Protein AF-I4C3R1-F1 (afdb_monomer)

Mean predicted aligned error: 8.23 Å

Organism: Desulfomonile tiedjei (strain ATCC 49306 / DSM 6799 / DCB-1) (NCBI:txid706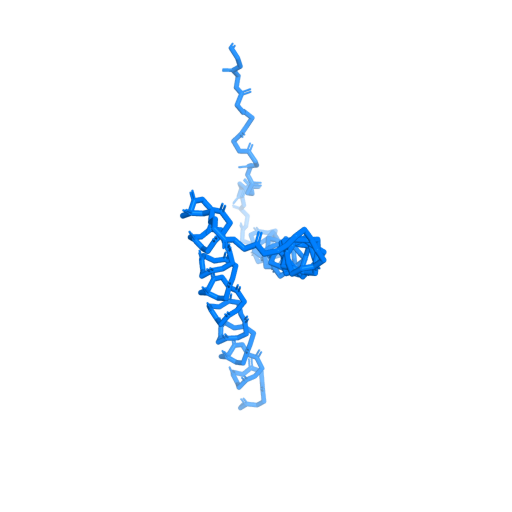587)

InterPro domains:
  IPR003761 Exonuclease VII, small subunit [MF_00337] (13-73)
  IPR003761 Exonuclease VII, small subunit [PF02609] (14-64)
  IPR003761 Exonuclease VII, small subunit [PIRSF006488] (5-71)
  IPR003761 Exonuclease VII, small subunit [PTHR34137] (6-70)
  IPR003761 Exonuclease VII, small subunit [TIGR01280] (13-68)
  IPR037004 Exonuclease VII, small subunit superfamily [G3DSA:1.10.287.1040] (8-77)
  IPR037004 Exonuclease VII, small subunit superfamily [SSF116842] (11-70)

pLDDT: mean 83.45, std 16.86, range [44.22, 98.31]

Nearest PDB structures (foldseek):
  2y3b-assembly1_A-2  TM=7.382E-01  e=2.230E+00  Cupriavidus metallidurans CH34
  6h7w-assembly1_M  TM=7.075E-01  e=3.548E+00  Thermochaetoides thermophila DSM 1495
  5ng5-assembly1_B  TM=6.035E-01  e=5.646E+00  Escherichia coli

Solvent-accessible surface area (backbone atoms only — not comparable to full-atom values): 4836 Å² total; per-residue (Å²): 114,70,80,56,55,61,50,53,54,55,51,53,54,45,53,54,43,51,54,51,40,52,54,42,51,52,53,61,73,73,47,96,62,57,68,71,55,50,50,52,46,49,55,50,36,54,55,40,52,52,51,50,49,52,54,49,52,57,48,50,53,54,50,45,54,55,31,70,76,45,94,67,75,80,85,69,76,81,76,82,77,128

Radius of gyration: 17.41 Å; Cα contacts (8 Å, |Δi|>4): 30; chains: 1; bounding box: 34×44×47 Å

Structure (mmCIF, N/CA/C/O backbone):
data_AF-I4C3R1-F1
#
_entry.id   AF-I4C3R1-F1
#
loop_
_atom_site.group_PDB
_atom_site.id
_atom_site.type_symbol
_atom_site.label_atom_id
_atom_site.label_alt_id
_atom_site.label_comp_id
_atom_site.label_asym_id
_atom_site.label_entity_id
_atom_site.label_seq_id
_atom_site.pdbx_PDB_ins_code
_atom_site.Cartn_x
_atom_site.Cartn_y
_atom_site.Cartn_z
_atom_site.occupancy
_atom_site.B_iso_or_equiv
_atom_site.auth_seq_id
_atom_site.auth_comp_id
_atom_site.auth_asym_id
_atom_site.auth_atom_id
_atom_site.pdbx_PDB_model_num
ATOM 1 N N . MET A 1 1 ? 5.532 -19.750 -21.029 1.00 56.84 1 MET A N 1
ATOM 2 C CA . MET A 1 1 ? 4.305 -19.830 -20.207 1.00 56.84 1 MET A CA 1
ATOM 3 C C . MET A 1 1 ? 4.528 -19.294 -18.791 1.00 56.84 1 MET A C 1
ATOM 5 O O . MET A 1 1 ? 3.852 -18.343 -18.447 1.00 56.84 1 MET A O 1
ATOM 9 N N . LYS A 1 2 ? 5.521 -19.772 -18.018 1.00 58.00 2 LYS A N 1
ATOM 10 C CA . LYS A 1 2 ? 5.774 -19.300 -16.631 1.00 58.00 2 LYS A CA 1
ATOM 11 C C . LYS A 1 2 ? 5.939 -17.774 -16.457 1.00 58.00 2 LYS A C 1
ATOM 13 O O . LYS A 1 2 ? 5.286 -17.190 -15.609 1.00 58.00 2 LYS A O 1
ATOM 18 N N . LYS A 1 3 ? 6.715 -17.116 -17.328 1.00 56.59 3 LYS A N 1
ATOM 19 C CA . LYS A 1 3 ? 6.990 -15.661 -17.261 1.00 56.59 3 LYS A CA 1
ATOM 20 C C . LYS A 1 3 ? 5.765 -14.757 -17.516 1.00 56.59 3 LYS A C 1
ATOM 22 O O . LYS A 1 3 ? 5.825 -13.565 -17.231 1.00 56.59 3 LYS A O 1
ATOM 27 N N . THR A 1 4 ? 4.690 -15.292 -18.102 1.00 51.28 4 THR A N 1
ATOM 28 C CA . THR A 1 4 ? 3.436 -14.548 -18.325 1.00 51.28 4 THR A CA 1
ATOM 29 C C . THR A 1 4 ? 2.567 -14.575 -17.067 1.00 51.28 4 THR A C 1
ATOM 31 O O . THR A 1 4 ? 2.091 -13.527 -16.658 1.00 51.28 4 THR A O 1
ATOM 34 N N . MET A 1 5 ? 2.478 -15.733 -16.403 1.00 59.66 5 MET A N 1
ATOM 35 C CA . MET A 1 5 ? 1.705 -15.913 -15.166 1.00 59.66 5 MET A CA 1
ATOM 36 C C . MET A 1 5 ? 2.278 -15.090 -13.999 1.00 59.66 5 MET A C 1
ATOM 38 O O . MET A 1 5 ? 1.531 -14.415 -13.308 1.00 59.66 5 MET A O 1
ATOM 42 N N . GLU A 1 6 ? 3.610 -15.043 -13.850 1.00 62.06 6 GLU A N 1
ATOM 43 C CA . GLU A 1 6 ? 4.276 -14.204 -12.831 1.00 62.06 6 GLU A CA 1
ATOM 44 C C . GLU A 1 6 ? 4.059 -12.693 -13.052 1.00 62.06 6 GLU A C 1
ATOM 46 O O . GLU A 1 6 ? 4.202 -11.905 -12.125 1.00 62.06 6 GLU A O 1
ATOM 51 N N . ARG A 1 7 ? 3.754 -12.250 -14.282 1.00 65.38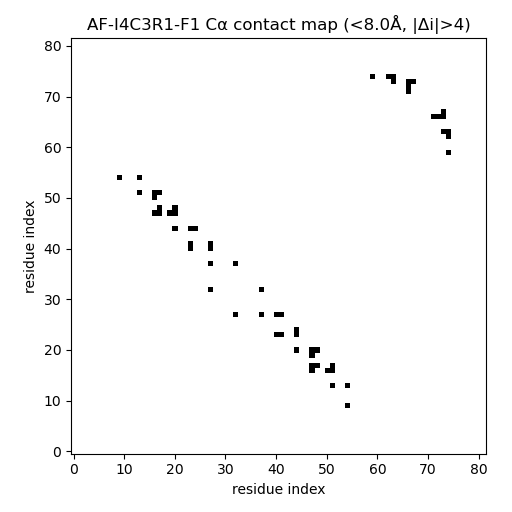 7 ARG A N 1
ATOM 5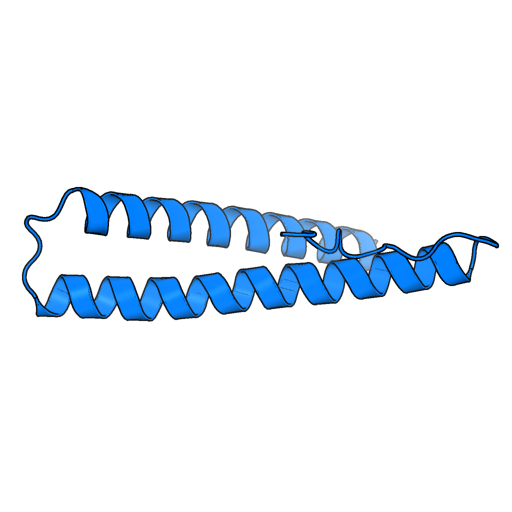2 C CA . ARG A 1 7 ? 3.477 -10.828 -14.559 1.00 65.38 7 ARG A CA 1
ATOM 53 C C . ARG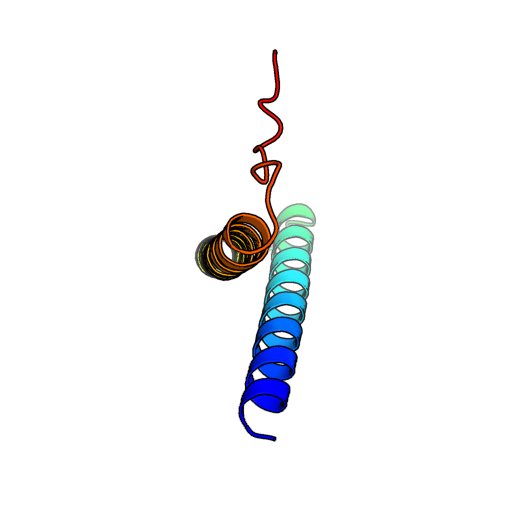 A 1 7 ? 2.050 -10.445 -14.194 1.00 65.38 7 ARG A C 1
ATOM 55 O O . ARG A 1 7 ? 1.869 -9.354 -13.672 1.00 65.38 7 ARG A O 1
ATOM 62 N N . GLU A 1 8 ? 1.087 -11.315 -14.484 1.00 64.75 8 GLU A N 1
ATOM 63 C CA . GLU A 1 8 ? -0.321 -11.112 -14.121 1.00 64.75 8 GLU A CA 1
ATOM 64 C C . GLU A 1 8 ? -0.484 -11.094 -12.594 1.00 64.75 8 GLU A C 1
ATOM 66 O O . GLU A 1 8 ? -1.089 -10.168 -12.066 1.00 64.75 8 GLU A O 1
ATOM 71 N N . GLU A 1 9 ? 0.188 -12.003 -11.880 1.00 70.50 9 GLU A N 1
ATOM 72 C CA . GLU A 1 9 ? 0.166 -12.070 -10.409 1.00 70.50 9 GLU A CA 1
ATOM 73 C C . GLU A 1 9 ? 0.723 -10.800 -9.733 1.00 70.50 9 GLU A C 1
ATOM 75 O O . GLU A 1 9 ? 0.180 -10.329 -8.737 1.00 70.50 9 GLU A O 1
ATOM 80 N N . VAL A 1 10 ? 1.787 -10.196 -10.281 1.00 75.81 10 VAL A N 1
ATOM 81 C CA . VAL A 1 10 ? 2.352 -8.940 -9.746 1.00 75.81 10 VAL A CA 1
ATOM 82 C C . VAL A 1 10 ? 1.408 -7.755 -9.968 1.00 75.81 10 VAL A C 1
ATOM 84 O O . VAL A 1 10 ? 1.334 -6.873 -9.112 1.00 75.81 10 VAL A O 1
ATOM 87 N N . THR A 1 11 ? 0.693 -7.716 -11.097 1.00 72.81 11 THR A N 1
ATOM 88 C CA . THR A 1 11 ? -0.292 -6.660 -11.382 1.00 72.81 11 THR A CA 1
ATOM 89 C C . THR A 1 11 ? -1.512 -6.785 -10.475 1.00 72.81 11 THR A C 1
ATOM 91 O O . THR A 1 11 ? -1.877 -5.803 -9.837 1.00 72.81 11 THR A O 1
ATOM 94 N N . GLU A 1 12 ? -2.064 -7.992 -10.325 1.00 75.56 12 GLU A N 1
ATOM 95 C CA . GLU A 1 12 ? -3.161 -8.255 -9.383 1.00 75.56 12 GLU A CA 1
ATOM 96 C C . GLU A 1 12 ? -2.760 -7.888 -7.944 1.00 75.56 12 GLU A C 1
ATOM 98 O O . GLU A 1 12 ? -3.489 -7.178 -7.255 1.00 75.56 12 GLU A O 1
ATOM 103 N N . ASN A 1 13 ? -1.542 -8.244 -7.511 1.00 89.62 13 ASN A N 1
ATOM 104 C CA . ASN A 1 13 ? -1.056 -7.883 -6.177 1.00 89.62 13 ASN A CA 1
ATOM 105 C C . ASN A 1 13 ? -0.948 -6.361 -5.965 1.00 89.62 13 ASN A C 1
ATOM 107 O O . ASN A 1 13 ? -1.190 -5.871 -4.861 1.00 89.62 13 ASN A O 1
ATOM 111 N N . PHE A 1 14 ? -0.565 -5.600 -6.994 1.00 94.00 14 PHE A N 1
ATOM 112 C CA . PHE A 1 14 ? -0.505 -4.140 -6.909 1.00 94.00 14 PHE A CA 1
ATOM 113 C C . PHE A 1 14 ? -1.896 -3.522 -6.766 1.00 94.00 14 PHE A C 1
ATOM 115 O O . PHE A 1 14 ? -2.096 -2.688 -5.880 1.00 94.00 14 PHE A O 1
ATOM 122 N N . ASP A 1 15 ? -2.840 -3.938 -7.609 1.00 93.88 15 ASP A N 1
ATOM 123 C CA . ASP A 1 15 ? -4.201 -3.402 -7.612 1.00 93.88 15 ASP A CA 1
ATOM 124 C C . ASP A 1 15 ? -4.920 -3.705 -6.288 1.00 93.88 15 ASP A C 1
ATOM 126 O O . ASP A 1 15 ? -5.496 -2.793 -5.687 1.00 93.88 15 ASP A O 1
ATOM 130 N N . ASP A 1 16 ? -4.767 -4.923 -5.757 1.00 96.25 16 ASP A N 1
ATOM 131 C CA . ASP A 1 16 ? -5.304 -5.322 -4.450 1.00 96.25 16 ASP A CA 1
ATOM 132 C C . ASP A 1 16 ? -4.734 -4.467 -3.304 1.00 96.25 16 ASP A C 1
ATOM 134 O O . ASP A 1 16 ? -5.462 -3.972 -2.433 1.00 96.25 16 ASP A O 1
ATOM 138 N N . ASN A 1 17 ? -3.411 -4.260 -3.293 1.00 96.06 17 ASN A N 1
ATOM 139 C CA . ASN A 1 17 ? -2.754 -3.411 -2.299 1.00 96.06 17 ASN A CA 1
ATOM 140 C C . ASN A 1 17 ? -3.247 -1.958 -2.406 1.00 96.06 17 ASN A C 1
ATOM 142 O O . ASN A 1 17 ? -3.524 -1.319 -1.388 1.00 96.06 17 ASN A O 1
ATOM 146 N N . LEU A 1 18 ? -3.387 -1.428 -3.622 1.00 97.25 18 LEU A N 1
ATOM 147 C CA . LEU A 1 18 ? -3.842 -0.060 -3.845 1.00 97.25 18 LEU A CA 1
ATOM 148 C C . LEU A 1 18 ? -5.302 0.136 -3.419 1.00 97.25 18 LEU A C 1
ATOM 150 O O . LEU A 1 18 ? -5.623 1.146 -2.785 1.00 97.25 18 LEU A O 1
ATOM 154 N N . GLU A 1 19 ? -6.182 -0.820 -3.716 1.00 98.00 19 GLU A N 1
ATOM 155 C CA . GLU A 1 19 ? -7.574 -0.799 -3.262 1.00 98.00 19 GLU A CA 1
ATOM 156 C C . GLU A 1 19 ? -7.655 -0.845 -1.733 1.00 98.00 19 GLU A C 1
ATOM 158 O O . GLU A 1 19 ? -8.356 -0.034 -1.112 1.00 98.00 19 GLU A O 1
ATOM 163 N N . ARG A 1 20 ? -6.870 -1.722 -1.095 1.00 97.69 20 ARG A N 1
ATOM 164 C CA . ARG A 1 20 ? -6.822 -1.792 0.366 1.00 97.69 20 ARG A CA 1
ATOM 165 C C . ARG A 1 20 ? -6.329 -0.486 0.985 1.00 97.69 20 ARG A C 1
ATOM 167 O O . ARG A 1 20 ? -6.932 -0.019 1.953 1.00 97.69 20 ARG A O 1
ATOM 174 N N . LEU A 1 21 ? -5.280 0.120 0.427 1.00 98.19 21 LEU A N 1
ATOM 175 C CA . LEU A 1 21 ? -4.760 1.404 0.899 1.00 98.19 21 LEU A CA 1
ATOM 176 C C . LEU A 1 21 ? -5.817 2.508 0.801 1.00 98.19 21 LEU A C 1
ATOM 178 O O . LEU A 1 21 ? -6.003 3.253 1.761 1.00 98.19 21 LEU A O 1
ATOM 182 N N . ARG A 1 22 ? -6.556 2.580 -0.315 1.00 98.19 22 ARG A N 1
ATOM 183 C CA . ARG A 1 22 ? -7.668 3.532 -0.484 1.00 98.19 22 ARG A CA 1
ATOM 184 C C . ARG A 1 22 ? -8.743 3.339 0.582 1.00 98.19 22 ARG A C 1
ATOM 186 O O . ARG A 1 22 ? -9.148 4.312 1.206 1.00 98.19 22 ARG A O 1
ATOM 193 N N . SER A 1 23 ? -9.137 2.094 0.855 1.00 98.12 23 SER A N 1
ATOM 194 C CA . SER A 1 23 ? -10.117 1.790 1.908 1.00 98.12 23 SER A CA 1
ATOM 195 C C . SER A 1 23 ? -9.631 2.198 3.305 1.00 98.12 23 SER A C 1
ATOM 197 O O . SER A 1 23 ? -10.422 2.644 4.135 1.00 98.12 23 SER A O 1
ATOM 199 N N . ILE A 1 24 ? -8.335 2.041 3.593 1.00 98.12 24 ILE A N 1
ATOM 200 C CA . ILE A 1 24 ? -7.737 2.485 4.859 1.00 98.12 24 ILE A CA 1
ATOM 201 C C . ILE A 1 24 ? -7.805 4.008 4.979 1.00 98.12 24 ILE A C 1
ATOM 203 O O . ILE A 1 24 ? -8.252 4.506 6.011 1.00 98.12 24 ILE A O 1
ATOM 207 N N . VAL A 1 25 ? -7.390 4.732 3.935 1.00 97.94 25 VAL A N 1
ATOM 208 C CA . VAL A 1 25 ? -7.435 6.202 3.900 1.00 97.94 25 VAL A CA 1
ATOM 209 C C . VAL A 1 25 ? -8.862 6.688 4.114 1.00 97.94 25 VAL A C 1
ATOM 211 O O . VAL A 1 25 ? -9.099 7.466 5.031 1.00 97.94 25 VAL A O 1
ATOM 214 N N . GLU A 1 26 ? -9.821 6.138 3.369 1.00 97.81 26 GLU A N 1
ATOM 215 C CA . GLU A 1 26 ? -11.235 6.485 3.500 1.00 97.81 26 GLU A CA 1
ATOM 216 C C . GLU A 1 26 ? -11.734 6.297 4.943 1.00 97.81 26 GLU A C 1
ATOM 218 O O . GLU A 1 26 ? -12.366 7.189 5.507 1.00 97.81 26 GLU A O 1
ATOM 223 N N . LYS A 1 27 ? -11.413 5.170 5.591 1.00 96.94 27 LYS A N 1
ATOM 224 C CA . LYS A 1 27 ? -11.809 4.908 6.988 1.00 96.94 27 LYS A CA 1
ATOM 225 C C . LYS A 1 27 ? -11.178 5.881 7.981 1.00 96.94 27 LYS A C 1
ATOM 227 O O . LYS A 1 27 ? -11.832 6.264 8.949 1.00 96.94 27 LYS A O 1
ATOM 232 N N . LEU A 1 28 ? -9.916 6.251 7.772 1.00 97.31 28 LEU A N 1
ATOM 233 C CA . LEU A 1 28 ? -9.220 7.210 8.629 1.00 97.31 28 LEU A CA 1
ATOM 234 C C . LEU A 1 28 ? -9.778 8.630 8.452 1.00 97.31 28 LEU A C 1
ATOM 236 O O . LEU A 1 28 ? -9.941 9.335 9.446 1.00 97.31 28 LEU A O 1
ATOM 240 N N . GLU A 1 29 ? -10.123 9.025 7.223 1.00 96.81 29 GLU A N 1
ATOM 241 C CA . GLU A 1 29 ? -10.714 10.331 6.898 1.00 96.81 29 GLU A CA 1
ATOM 242 C C . GLU A 1 29 ? -12.132 10.496 7.451 1.00 96.81 29 GLU A C 1
ATOM 244 O O . GLU A 1 29 ? -12.470 11.561 7.969 1.00 96.81 29 GLU A O 1
ATOM 249 N N . HIS A 1 30 ? -12.952 9.441 7.397 1.00 95.50 30 HIS A N 1
ATOM 250 C CA . HIS A 1 30 ? -14.292 9.451 7.994 1.00 95.50 30 HIS A CA 1
ATOM 251 C C . HIS A 1 30 ? -14.255 9.638 9.520 1.00 95.50 30 HIS A C 1
ATOM 253 O O . HIS A 1 30 ? -15.209 10.155 10.107 1.00 95.50 30 HIS A O 1
ATOM 259 N N . GLY A 1 31 ? -13.162 9.231 10.173 1.00 90.25 31 GLY A N 1
ATOM 260 C CA . GLY A 1 31 ? -13.017 9.308 11.621 1.00 90.25 31 GLY A CA 1
ATOM 261 C C . GLY A 1 31 ? -13.990 8.386 12.368 1.00 90.25 31 GLY A C 1
ATOM 262 O O . GLY A 1 31 ? -14.472 7.384 11.846 1.00 90.25 31 GLY A O 1
ATOM 263 N N . GLY A 1 32 ? -14.251 8.682 13.645 1.00 93.88 32 GLY A N 1
ATOM 264 C CA . GLY A 1 32 ? -15.171 7.888 14.479 1.00 93.88 32 GLY A CA 1
ATOM 265 C C . GLY A 1 32 ? -14.621 6.537 14.959 1.00 93.88 32 GLY A C 1
ATOM 266 O O . GLY A 1 32 ? -15.328 5.792 15.637 1.00 93.88 32 GLY A O 1
ATOM 267 N N . LEU A 1 33 ? -13.359 6.231 14.656 1.00 95.50 33 LEU A N 1
ATOM 268 C CA . LEU A 1 33 ? -12.678 5.027 15.117 1.00 95.50 33 LEU A CA 1
ATOM 269 C C . LEU A 1 33 ? -12.031 5.238 16.497 1.00 95.50 33 LEU A C 1
ATOM 271 O O . LEU A 1 33 ? -11.472 6.307 16.763 1.00 95.50 33 LEU A O 1
ATOM 275 N N . PRO A 1 34 ? -12.043 4.220 17.377 1.00 97.75 34 PRO A N 1
ATOM 276 C CA . PRO A 1 34 ? -11.217 4.214 18.578 1.00 97.75 34 PRO A CA 1
ATOM 277 C C . PRO A 1 34 ? -9.731 4.378 18.234 1.00 97.75 34 PRO A C 1
ATOM 279 O O . PRO A 1 34 ? -9.259 3.812 17.250 1.00 97.75 34 PRO A O 1
ATOM 282 N N . LEU A 1 35 ? -8.973 5.069 19.092 1.00 96.75 35 LEU A N 1
ATOM 283 C CA . LEU A 1 35 ? -7.551 5.369 18.869 1.00 96.75 35 LEU A CA 1
ATOM 284 C C . LEU A 1 35 ? -6.712 4.133 18.496 1.00 96.75 35 LEU A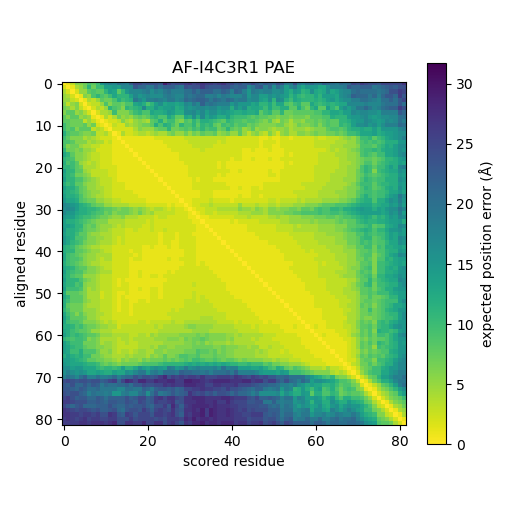 C 1
ATOM 286 O O . LEU A 1 35 ? -5.940 4.189 17.546 1.00 96.75 35 LEU A O 1
ATOM 290 N N . ASP A 1 36 ? -6.891 3.011 19.199 1.00 97.62 36 ASP A N 1
ATOM 291 C CA . ASP A 1 36 ? -6.176 1.755 18.909 1.00 97.62 36 ASP A CA 1
ATOM 292 C C . ASP A 1 36 ? -6.482 1.217 17.497 1.00 97.62 36 ASP A C 1
ATOM 294 O O . ASP A 1 36 ? -5.598 0.714 16.809 1.00 97.62 36 ASP A O 1
ATOM 298 N N . GLN A 1 37 ? -7.720 1.371 17.015 1.00 97.12 37 GLN A N 1
ATOM 299 C CA . GLN A 1 37 ? -8.078 0.971 15.651 1.00 97.12 37 GLN A CA 1
ATOM 300 C C . GLN A 1 37 ? -7.477 1.917 14.610 1.00 97.12 37 GLN A C 1
ATOM 302 O O . GLN A 1 37 ? -6.963 1.449 13.596 1.00 97.12 37 GLN A O 1
ATOM 307 N N . SER A 1 38 ? -7.491 3.226 14.871 1.00 97.56 38 SER A N 1
ATOM 308 C CA . SER A 1 38 ? -6.862 4.217 13.993 1.00 97.56 38 SER A CA 1
ATOM 309 C C . SER A 1 38 ? -5.357 3.978 13.856 1.00 97.56 38 SER A C 1
ATOM 311 O O . SER A 1 38 ? -4.830 4.040 12.749 1.00 97.56 38 SER A O 1
ATOM 313 N N . LEU A 1 39 ? -4.671 3.643 14.956 1.00 98.12 39 LEU A N 1
ATOM 314 C CA . LEU A 1 39 ? -3.242 3.320 14.944 1.00 98.12 39 LEU A CA 1
ATOM 315 C C . LEU A 1 39 ? -2.950 2.054 14.131 1.00 98.12 39 LEU A C 1
ATOM 317 O O . LEU A 1 39 ? -2.060 2.071 13.287 1.00 98.12 39 LEU A O 1
ATOM 321 N N . LYS A 1 40 ? -3.746 0.992 14.306 1.00 98.25 40 LYS A N 1
ATOM 322 C CA . LYS A 1 40 ? -3.606 -0.247 13.521 1.00 98.25 40 LYS A CA 1
ATOM 323 C C . LYS A 1 40 ? -3.794 -0.016 12.024 1.00 98.25 40 LYS A C 1
ATOM 325 O O . LYS A 1 40 ? -2.996 -0.497 11.226 1.00 98.25 40 LYS A O 1
ATOM 330 N N . LEU A 1 41 ? -4.828 0.735 11.639 1.00 98.25 41 LEU A N 1
ATOM 331 C CA . LEU A 1 41 ? -5.072 1.083 10.237 1.00 98.25 41 LEU A CA 1
ATOM 332 C C . LEU A 1 41 ? -3.947 1.947 9.663 1.00 98.25 41 LEU A C 1
ATOM 334 O O . LEU A 1 41 ? -3.553 1.752 8.517 1.00 98.25 41 LEU A O 1
ATOM 338 N N . PHE A 1 42 ? -3.403 2.873 10.452 1.00 97.69 42 PHE A N 1
ATOM 339 C CA . PHE A 1 42 ? -2.276 3.697 10.033 1.00 97.69 42 PHE A CA 1
ATOM 340 C C . PHE A 1 42 ? -1.013 2.859 9.788 1.00 97.69 42 PHE A C 1
ATOM 342 O O . PHE A 1 42 ? -0.391 2.980 8.732 1.00 97.69 42 PHE A O 1
ATOM 349 N N . GLU A 1 43 ? -0.655 1.972 10.719 1.00 98.31 43 GLU A N 1
ATOM 350 C CA . GLU A 1 43 ? 0.480 1.052 10.564 1.00 98.31 43 GLU A CA 1
ATOM 351 C C . GLU A 1 43 ? 0.319 0.150 9.333 1.00 98.31 43 GLU A C 1
ATOM 353 O O . GLU A 1 43 ? 1.256 -0.000 8.543 1.00 98.31 43 GLU A O 1
ATOM 358 N N . GLU A 1 44 ? -0.883 -0.399 9.131 1.00 98.19 44 GLU A N 1
ATOM 359 C CA . GLU A 1 44 ? -1.217 -1.187 7.944 1.00 98.19 44 GLU A CA 1
ATOM 360 C C . GLU A 1 44 ? -1.051 -0.359 6.660 1.00 98.19 44 GLU A C 1
ATOM 362 O O . GLU A 1 4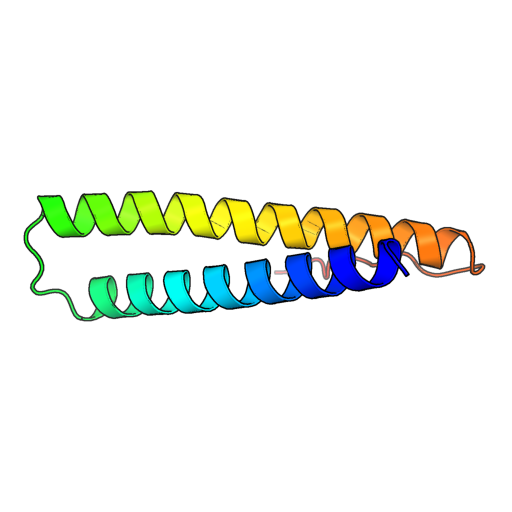4 ? -0.384 -0.800 5.722 1.00 98.19 44 GLU A O 1
ATOM 367 N N . GLY A 1 45 ? -1.588 0.864 6.633 1.00 98.06 45 GLY A N 1
ATOM 368 C CA . GLY A 1 45 ? -1.496 1.771 5.490 1.00 98.06 45 GLY A CA 1
ATOM 369 C C . GLY A 1 45 ? -0.052 2.113 5.116 1.00 98.06 45 GLY A C 1
ATOM 370 O O . GLY A 1 45 ? 0.307 2.074 3.938 1.00 98.06 45 GLY A O 1
ATOM 371 N N . ILE A 1 46 ? 0.815 2.363 6.104 1.00 98.19 46 ILE A N 1
ATOM 372 C CA . ILE A 1 46 ? 2.254 2.573 5.873 1.00 98.19 46 ILE A CA 1
ATOM 373 C C . ILE A 1 46 ? 2.905 1.323 5.2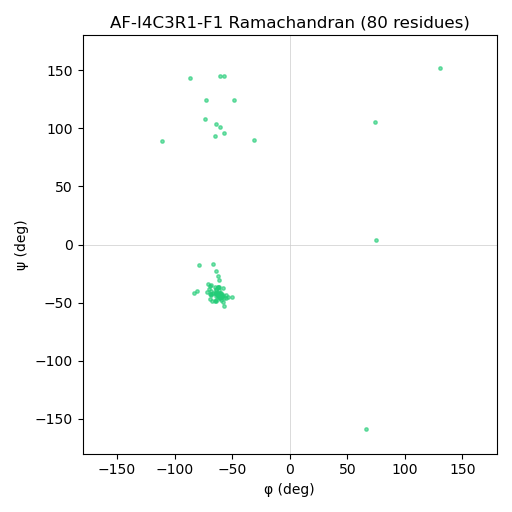74 1.00 98.19 46 ILE A C 1
ATOM 375 O O . ILE A 1 46 ? 3.701 1.430 4.338 1.00 98.19 46 ILE A O 1
ATOM 379 N N . GLY A 1 47 ? 2.570 0.138 5.788 1.00 97.88 47 GLY A N 1
ATOM 380 C CA . GLY A 1 47 ? 3.079 -1.127 5.262 1.00 97.88 47 GLY A CA 1
ATOM 381 C C . GLY A 1 47 ? 2.689 -1.354 3.801 1.00 97.88 47 GLY A C 1
ATOM 382 O O . GLY A 1 47 ? 3.535 -1.717 2.985 1.00 97.88 47 GLY A O 1
ATOM 383 N N . ILE A 1 48 ? 1.429 -1.098 3.454 1.00 97.88 48 ILE A N 1
ATOM 384 C CA . ILE A 1 48 ? 0.918 -1.257 2.088 1.00 97.88 48 ILE A CA 1
ATOM 385 C C . ILE A 1 48 ? 1.527 -0.219 1.143 1.00 97.88 48 ILE A C 1
ATOM 387 O O . ILE A 1 48 ? 1.975 -0.575 0.057 1.00 97.88 48 ILE A O 1
ATOM 391 N N . SER A 1 49 ? 1.630 1.041 1.570 1.00 96.69 49 SER A N 1
ATOM 392 C CA . SER A 1 49 ? 2.270 2.102 0.783 1.00 96.69 49 SER A CA 1
ATOM 393 C C . SER A 1 49 ? 3.709 1.739 0.389 1.00 96.69 49 SER A C 1
ATOM 395 O O . SER A 1 49 ? 4.094 1.873 -0.775 1.00 96.69 49 SER A O 1
ATOM 397 N N . ARG A 1 50 ? 4.488 1.175 1.326 1.00 96.75 50 ARG A N 1
ATOM 398 C CA . ARG A 1 50 ? 5.845 0.675 1.043 1.00 96.75 50 ARG A CA 1
ATOM 399 C C . ARG A 1 50 ? 5.852 -0.445 0.004 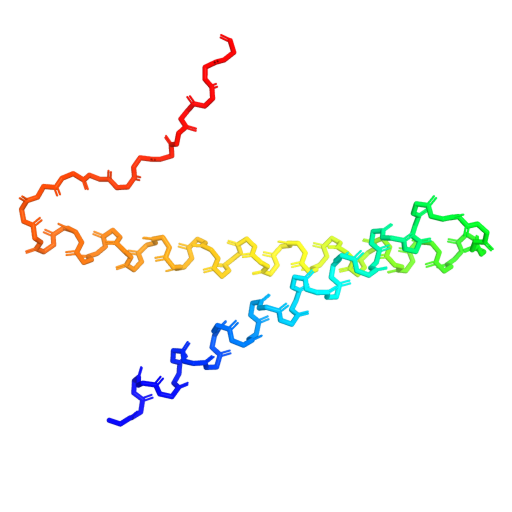1.00 96.75 50 ARG A C 1
ATOM 401 O O . ARG A 1 50 ? 6.650 -0.382 -0.924 1.00 96.75 50 ARG A O 1
ATOM 408 N N . LYS A 1 51 ? 4.942 -1.419 0.111 1.00 94.75 51 LYS A N 1
ATOM 409 C CA . LYS A 1 51 ? 4.817 -2.509 -0.873 1.00 94.75 51 LYS A CA 1
ATOM 410 C C . LYS A 1 51 ? 4.495 -1.986 -2.271 1.00 94.75 51 LYS A C 1
ATOM 412 O O . LYS A 1 51 ? 5.136 -2.396 -3.233 1.00 94.75 51 LYS A O 1
ATOM 417 N N . CYS A 1 52 ? 3.551 -1.050 -2.390 1.00 94.94 52 CYS A N 1
ATOM 418 C CA . CYS A 1 52 ? 3.232 -0.425 -3.673 1.00 94.94 52 CYS A CA 1
ATOM 419 C C . CYS A 1 52 ? 4.465 0.260 -4.277 1.00 94.94 52 CYS A C 1
ATOM 421 O O . CYS A 1 52 ? 4.751 0.074 -5.457 1.00 94.94 52 CYS A O 1
ATOM 423 N N . MET A 1 53 ? 5.226 0.999 -3.465 1.00 93.69 53 MET A N 1
ATOM 424 C CA . MET A 1 53 ? 6.461 1.652 -3.907 1.00 93.69 53 MET A CA 1
ATOM 425 C C . MET A 1 53 ? 7.519 0.642 -4.375 1.00 93.69 53 MET A C 1
ATOM 427 O O . MET A 1 53 ? 8.159 0.855 -5.400 1.00 93.69 53 MET A O 1
ATOM 431 N N . GLU A 1 54 ? 7.694 -0.476 -3.667 1.00 93.25 54 GLU A N 1
ATOM 432 C CA . GLU A 1 54 ? 8.607 -1.551 -4.080 1.00 93.25 54 GLU A CA 1
ATOM 433 C C . GLU A 1 54 ? 8.204 -2.162 -5.428 1.00 93.25 54 GLU A C 1
ATOM 435 O O . GLU A 1 54 ? 9.056 -2.343 -6.299 1.00 93.25 54 GLU A O 1
ATOM 440 N N . ILE A 1 55 ? 6.910 -2.429 -5.640 1.00 91.62 55 ILE A N 1
ATOM 441 C CA . ILE A 1 55 ? 6.402 -2.947 -6.919 1.00 91.62 55 ILE A CA 1
ATOM 442 C C . ILE A 1 55 ? 6.653 -1.945 -8.054 1.00 91.62 55 ILE A C 1
ATOM 444 O O . ILE A 1 55 ? 7.093 -2.345 -9.137 1.00 91.62 55 ILE A O 1
ATOM 448 N N . LEU A 1 56 ? 6.413 -0.653 -7.810 1.00 92.38 56 LEU A N 1
ATOM 449 C CA . LEU A 1 56 ? 6.657 0.406 -8.790 1.00 92.38 56 LEU A CA 1
ATOM 450 C C . LEU A 1 56 ? 8.145 0.528 -9.131 1.00 92.38 56 LEU A C 1
ATOM 452 O O . LEU A 1 56 ? 8.480 0.492 -10.310 1.00 92.38 56 LEU A O 1
ATOM 456 N N . ASN A 1 57 ? 9.033 0.568 -8.135 1.00 89.38 57 ASN A N 1
ATOM 457 C CA . ASN A 1 57 ? 10.484 0.636 -8.349 1.00 89.38 57 ASN A CA 1
ATOM 458 C C . ASN A 1 57 ? 11.005 -0.578 -9.140 1.00 89.38 57 ASN A C 1
ATOM 460 O O . ASN A 1 57 ? 11.808 -0.437 -10.060 1.00 89.38 57 ASN A O 1
ATOM 464 N N . ASN A 1 58 ? 10.522 -1.783 -8.821 1.00 88.50 58 ASN A N 1
ATOM 465 C CA . ASN A 1 58 ? 10.886 -2.995 -9.561 1.00 88.50 58 ASN A CA 1
ATOM 466 C C . ASN A 1 58 ? 10.386 -2.952 -11.012 1.00 88.50 58 ASN A C 1
ATOM 468 O O . ASN A 1 58 ? 11.056 -3.433 -11.929 1.00 88.50 58 ASN A O 1
ATOM 472 N N . SER A 1 59 ? 9.199 -2.383 -11.225 1.00 88.12 59 SER A N 1
ATOM 473 C CA . SER A 1 59 ? 8.627 -2.202 -12.558 1.00 88.12 59 SER A CA 1
ATOM 474 C C . SER A 1 59 ? 9.403 -1.157 -13.360 1.00 88.12 59 SER A C 1
ATOM 476 O O . SER A 1 59 ? 9.704 -1.411 -14.524 1.00 88.12 59 SER A O 1
ATOM 478 N N . GLU A 1 60 ? 9.783 -0.040 -12.734 1.00 87.31 60 GLU A N 1
ATOM 479 C CA . GLU A 1 60 ? 10.627 1.016 -13.307 1.00 87.31 60 GLU A CA 1
ATOM 480 C C . GLU A 1 60 ? 11.964 0.441 -13.783 1.00 87.31 60 GLU A C 1
ATOM 482 O O . GLU A 1 60 ? 12.268 0.542 -14.969 1.00 87.31 60 GLU A O 1
ATOM 487 N N . GLY A 1 61 ? 12.691 -0.287 -12.927 1.00 86.94 61 GLY A N 1
ATOM 488 C CA . GLY A 1 61 ? 13.965 -0.909 -13.311 1.00 86.94 61 GLY A CA 1
ATOM 489 C C . GLY A 1 61 ? 13.833 -1.872 -14.497 1.00 86.94 61 GLY A C 1
ATOM 490 O O . GLY A 1 61 ? 14.668 -1.891 -15.399 1.00 86.94 61 GLY A O 1
ATOM 491 N N . LYS A 1 62 ? 12.731 -2.625 -14.574 1.00 84.81 62 LYS A N 1
ATOM 492 C CA . LYS A 1 62 ? 12.458 -3.507 -15.719 1.00 84.81 62 LYS A CA 1
ATOM 493 C C . LYS A 1 62 ? 12.170 -2.733 -17.006 1.00 84.81 62 LYS A C 1
ATOM 495 O O . LYS A 1 62 ? 12.517 -3.200 -18.091 1.00 84.81 62 LYS A O 1
ATOM 500 N N . VAL A 1 63 ? 11.509 -1.582 -16.907 1.00 84.81 63 VAL A N 1
ATOM 501 C CA . VAL A 1 63 ? 11.299 -0.687 -18.050 1.00 84.81 63 VAL A CA 1
ATOM 502 C C . VAL A 1 63 ? 12.625 -0.070 -18.491 1.00 84.81 63 VAL A C 1
ATOM 504 O O . VAL A 1 63 ? 12.908 -0.060 -19.687 1.00 84.81 63 VAL A O 1
ATOM 507 N N . GLU A 1 64 ? 13.465 0.367 -17.554 1.00 84.69 64 GLU A N 1
ATOM 508 C CA . GLU A 1 64 ? 14.803 0.889 -17.844 1.00 84.69 64 GLU A CA 1
ATOM 509 C C . GLU A 1 64 ? 15.690 -0.142 -18.548 1.00 84.69 64 GLU A C 1
ATOM 511 O O . GLU A 1 64 ? 16.318 0.189 -19.552 1.00 84.69 64 GLU A O 1
ATOM 516 N N . GLU A 1 65 ? 15.698 -1.402 -18.099 1.00 86.06 65 GLU A N 1
ATOM 517 C CA . GLU A 1 65 ? 16.411 -2.491 -18.782 1.00 86.06 65 GLU A CA 1
ATOM 518 C C . GLU A 1 65 ? 15.939 -2.657 -20.232 1.00 86.06 65 GLU A C 1
ATOM 520 O O . GLU A 1 65 ? 16.752 -2.763 -21.152 1.00 86.06 65 GLU A O 1
ATOM 525 N N . LEU A 1 66 ? 14.622 -2.653 -20.461 1.00 83.75 66 LEU A N 1
ATOM 526 C CA . LEU A 1 66 ? 14.054 -2.778 -21.804 1.00 83.75 66 LEU A CA 1
ATOM 527 C C . LEU A 1 66 ? 14.442 -1.591 -22.694 1.00 83.75 66 LEU A C 1
ATOM 529 O O . LEU A 1 66 ? 14.822 -1.795 -23.848 1.00 83.75 66 LEU A O 1
ATOM 533 N N . LEU A 1 67 ? 14.410 -0.369 -22.167 1.00 82.00 67 LEU A N 1
ATOM 534 C CA . LEU A 1 67 ? 14.803 0.832 -22.907 1.00 82.00 67 LEU A CA 1
ATOM 535 C C . LEU A 1 67 ? 16.309 0.903 -23.152 1.00 82.00 67 LEU A C 1
ATOM 537 O O . LEU A 1 67 ? 16.732 1.337 -24.216 1.00 82.00 67 LEU A O 1
ATOM 541 N N . ALA A 1 68 ? 17.139 0.409 -22.235 1.00 78.88 68 ALA A N 1
ATOM 542 C CA . ALA A 1 68 ? 18.577 0.301 -22.462 1.00 78.88 68 ALA A CA 1
ATOM 543 C C . ALA A 1 68 ? 18.906 -0.632 -23.643 1.00 78.88 68 ALA A C 1
ATOM 545 O O . ALA A 1 68 ? 19.887 -0.405 -24.350 1.00 78.88 68 ALA A O 1
ATOM 546 N N . THR A 1 69 ? 18.072 -1.651 -23.897 1.00 75.56 69 THR A N 1
ATOM 547 C CA . THR A 1 69 ? 18.218 -2.526 -25.077 1.00 75.56 69 THR A CA 1
ATOM 548 C C . THR A 1 69 ? 17.688 -1.921 -26.379 1.00 75.56 69 THR A C 1
ATOM 550 O O . THR A 1 69 ? 18.040 -2.394 -27.459 1.00 75.56 69 THR A O 1
ATOM 553 N N . MET A 1 70 ? 16.859 -0.879 -26.301 1.00 73.62 70 MET A N 1
ATOM 554 C CA . MET A 1 70 ? 16.282 -0.171 -27.441 1.00 73.62 70 MET A CA 1
ATOM 555 C C . MET A 1 70 ? 16.900 1.227 -27.499 1.00 73.62 70 MET A C 1
ATOM 557 O O . MET A 1 70 ? 16.354 2.119 -26.874 1.00 73.62 70 MET A O 1
ATOM 561 N N . GLU A 1 71 ? 18.033 1.427 -28.189 1.00 65.69 71 GLU A N 1
ATOM 562 C CA . GLU A 1 71 ? 18.780 2.705 -28.245 1.00 65.69 71 GLU A CA 1
ATOM 563 C C . GLU A 1 71 ? 17.895 3.979 -28.116 1.00 65.69 71 GLU A C 1
ATOM 565 O O . GLU A 1 71 ? 17.458 4.536 -29.124 1.00 65.69 71 GLU A O 1
ATOM 570 N N . ARG A 1 72 ? 17.693 4.448 -26.862 1.00 64.88 72 ARG A N 1
ATOM 571 C CA . ARG A 1 72 ? 17.406 5.811 -26.343 1.00 64.88 72 ARG A CA 1
ATOM 572 C C . ARG A 1 72 ? 16.215 5.975 -25.368 1.00 64.88 72 ARG A C 1
ATOM 574 O O . ARG A 1 72 ? 15.171 5.350 -25.467 1.00 64.88 72 ARG A O 1
ATOM 581 N N . ILE A 1 73 ? 16.433 7.019 -24.550 1.00 57.19 73 ILE A N 1
ATOM 582 C CA . ILE A 1 73 ? 15.6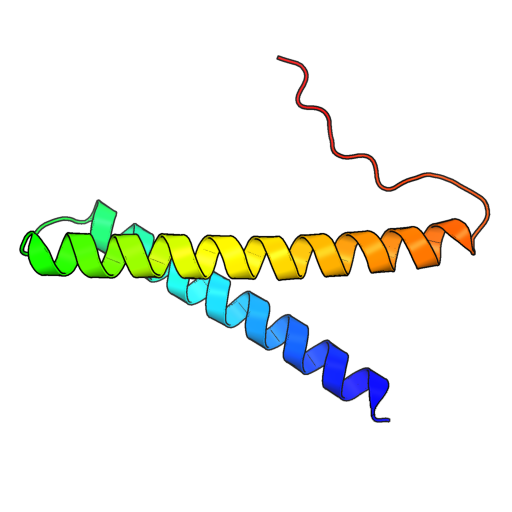36 7.771 -23.557 1.00 57.19 73 ILE A CA 1
ATOM 583 C C . ILE A 1 73 ? 15.379 7.046 -22.218 1.00 57.19 73 ILE A C 1
ATOM 585 O O . ILE A 1 73 ? 14.537 6.156 -22.163 1.00 57.19 73 ILE A O 1
ATOM 589 N N . PRO A 1 74 ? 16.067 7.456 -21.127 1.00 58.22 74 PRO A N 1
ATOM 590 C CA . PRO A 1 74 ? 15.776 6.992 -19.769 1.00 58.22 74 PRO A CA 1
ATOM 591 C C . PRO A 1 74 ? 14.345 7.350 -19.357 1.00 58.22 74 PRO A C 1
ATOM 593 O O . PRO A 1 74 ? 13.864 8.433 -19.702 1.00 58.22 74 PRO A O 1
ATOM 596 N N . PHE A 1 75 ? 13.693 6.485 -18.574 1.00 61.03 75 PHE A N 1
ATOM 597 C CA . PHE A 1 75 ? 12.481 6.858 -17.844 1.00 61.03 75 PHE A CA 1
ATOM 598 C C . PHE A 1 75 ? 12.879 7.918 -16.810 1.00 61.03 75 PHE A C 1
ATOM 600 O O . PHE A 1 75 ? 13.402 7.621 -15.745 1.00 61.03 75 PHE A O 1
ATOM 607 N N . GLY A 1 76 ? 12.749 9.191 -17.172 1.00 56.97 76 GLY A N 1
ATOM 608 C CA . GLY A 1 76 ? 13.018 10.275 -16.243 1.00 56.97 76 GLY A CA 1
ATOM 609 C C . GLY A 1 76 ? 11.893 10.350 -15.222 1.00 56.97 76 GLY A C 1
ATOM 610 O O . GLY A 1 76 ? 10.739 10.549 -15.609 1.00 56.97 76 GLY A O 1
ATOM 611 N N . ARG A 1 77 ? 12.230 10.270 -13.927 1.00 53.47 77 ARG A N 1
ATOM 612 C CA . ARG A 1 77 ? 11.403 10.887 -12.885 1.00 53.47 77 ARG A CA 1
ATOM 613 C C . ARG A 1 77 ? 11.112 12.308 -13.344 1.00 53.47 77 ARG A C 1
ATOM 615 O O . ARG A 1 77 ? 12.041 13.054 -13.655 1.00 53.47 77 ARG A O 1
ATOM 622 N N . VAL A 1 78 ? 9.834 12.662 -13.432 1.00 55.31 78 VAL A N 1
ATOM 623 C CA . VAL A 1 78 ? 9.448 14.063 -13.564 1.00 55.31 78 VAL A CA 1
ATOM 624 C C . VAL A 1 78 ? 9.985 14.725 -12.300 1.00 55.31 78 VAL A C 1
ATOM 626 O O . VAL A 1 78 ? 9.466 14.499 -11.213 1.00 55.31 78 VAL A O 1
ATOM 629 N N . GLU A 1 79 ? 11.114 15.422 -12.410 1.00 48.47 79 GLU A N 1
ATOM 630 C CA . GLU A 1 79 ? 11.556 16.312 -11.350 1.00 48.47 79 GLU A CA 1
ATOM 631 C C . GLU A 1 79 ? 10.488 17.396 -11.273 1.00 48.47 79 GLU A C 1
ATOM 633 O O . GLU A 1 79 ? 10.402 18.249 -12.163 1.00 48.47 79 GLU A O 1
ATOM 638 N N . ASP A 1 80 ? 9.634 17.313 -10.254 1.00 47.12 80 ASP A N 1
ATOM 639 C CA . ASP A 1 80 ? 8.753 18.402 -9.867 1.00 47.12 80 ASP A CA 1
ATOM 640 C C . ASP A 1 80 ? 9.654 19.607 -9.572 1.00 47.12 80 ASP A C 1
ATOM 642 O O . ASP A 1 80 ? 10.276 19.713 -8.515 1.00 47.12 80 ASP A O 1
ATOM 646 N N . LYS A 1 81 ? 9.812 20.482 -10.567 1.00 47.50 81 LYS A N 1
ATOM 647 C CA . LYS A 1 81 ? 10.401 21.798 -10.361 1.00 47.50 81 LYS A CA 1
ATOM 648 C C . LYS A 1 81 ? 9.352 22.624 -9.631 1.00 47.50 81 LYS A C 1
ATOM 650 O O . LYS A 1 81 ? 8.332 22.961 -10.231 1.00 47.50 81 LYS A O 1
ATOM 655 N N . GLU A 1 82 ? 9.612 22.875 -8.349 1.00 44.22 82 GLU A N 1
ATOM 656 C CA . GLU A 1 82 ? 8.959 23.925 -7.554 1.00 44.22 82 GLU A CA 1
ATOM 657 C C . GLU A 1 82 ? 8.945 25.278 -8.284 1.00 44.22 82 GLU A C 1
ATOM 659 O O . GLU A 1 82 ? 9.935 25.599 -8.992 1.00 44.22 82 GLU A O 1
#

Secondary structure (DSSP, 8-state):
-HHHHHHHHHHHHHHHHHHHHHHHHHHHHH----HHHHHHHHHHHHHHHHHHHHHHHHHHHHHHHHHHHTTS----------

Foldseek 3Di:
DVVVVVVVVLVVLLVVLVVLLVVLVVDLVVDPDDPVVNVVSVVSNVVSVVVNVVSVVVVLVVVQVVVVVVPDDRPDDPPPDD

Sequence (82 aa):
MKKTMEREEVTENFDDNLERLRSIVEKLEHGGLPLDQSLKLFEEGIGISRKCMEILNNSEGKVEELLATMERIPFGRVEDKE